Protein AF-B9ADE9-F1 (afdb_monomer)

Sequence (66 aa):
MTKSFEEKLEELEKLVKQLESDNVPLKEAVELYTQANILLKECNTELNDTKATIQKINDDGSLEEF

Solvent-accessible surface area (backbone atoms only — not comparable to full-atom values): 3921 Å² total; per-residue (Å²): 134,83,78,53,72,67,58,47,51,56,50,35,53,53,39,50,58,51,67,70,38,98,80,59,53,71,72,56,43,54,52,44,50,53,52,36,51,53,43,51,50,52,52,52,48,55,52,50,54,51,50,57,54,56,73,36,46,45,98,88,70,47,72,69,78,131

Organism: NCBI:txid483214

Secondary structure (DSSP, 8-state):
-PPPHHHHHHHHHHHHHHHTSTT--HHHHHHHHHHHHHHHHHHHHHHHHHHHHHTTB-TTS-B---

InterPro domains:
  IPR003761 Exonuclease VII, small subunit [MF_00337] (4-64)
  IPR003761 Exonuclease VII, small subunit [PF02609] (5-56)
  IPR003761 Exonuclease VII, small subunit [PTHR34137] (3-61)
  IPR003761 Exonuclease VII, small subunit [TIGR01280] (4-59)
  IPR037004 Exonuclease VII, small subunit superfamily [G3DSA:1.10.287.1040] (1-66)
  IPR037004 Exonuclease VII, small subunit superfamily [SSF116842] (3-61)

pLDDT: mean 92.93, std 7.39, range [60.72, 97.75]

Structure (mmCIF, N/CA/C/O backbone):
data_AF-B9ADE9-F1
#
_entry.id   AF-B9ADE9-F1
#
loop_
_atom_site.group_PDB
_atom_site.id
_atom_site.type_symbol
_atom_site.label_atom_id
_atom_site.label_alt_id
_atom_site.label_comp_id
_atom_site.label_asym_id
_atom_site.label_entity_id
_atom_site.label_seq_id
_atom_site.pdbx_PDB_ins_code
_atom_site.Cartn_x
_atom_site.Cartn_y
_atom_site.Cartn_z
_atom_site.occupancy
_atom_site.B_iso_or_equiv
_atom_site.auth_seq_id
_atom_site.auth_comp_id
_atom_site.auth_asym_id
_atom_site.auth_atom_id
_atom_site.pdbx_PDB_model_num
ATOM 1 N N . MET A 1 1 ? 15.810 -1.765 5.002 1.00 60.72 1 MET A N 1
ATOM 2 C CA . MET A 1 1 ? 15.301 -2.693 3.972 1.00 60.72 1 MET A CA 1
ATOM 3 C C . MET A 1 1 ? 13.978 -2.115 3.511 1.00 60.72 1 MET A C 1
ATOM 5 O O . MET A 1 1 ? 13.136 -1.869 4.365 1.00 60.72 1 MET A O 1
ATOM 9 N N . THR A 1 2 ? 13.847 -1.775 2.233 1.00 81.94 2 THR A N 1
ATOM 10 C CA . THR A 1 2 ? 12.585 -1.280 1.656 1.00 81.94 2 THR A CA 1
ATOM 11 C C . THR A 1 2 ? 11.663 -2.477 1.416 1.00 81.94 2 THR A C 1
ATOM 13 O O . THR A 1 2 ? 12.156 -3.498 0.945 1.00 81.94 2 THR A O 1
ATOM 16 N N . LYS A 1 3 ? 10.374 -2.373 1.769 1.00 89.38 3 LYS A N 1
ATOM 17 C CA . LYS A 1 3 ? 9.372 -3.429 1.518 1.00 89.38 3 LYS A CA 1
ATOM 18 C C . LYS A 1 3 ? 9.169 -3.637 0.012 1.00 89.38 3 LYS A C 1
ATOM 20 O O . LYS A 1 3 ? 9.237 -2.653 -0.733 1.00 89.38 3 LYS A O 1
ATOM 25 N N . SER A 1 4 ? 8.899 -4.869 -0.418 1.00 96.12 4 SER A N 1
ATOM 26 C CA . SER A 1 4 ? 8.495 -5.160 -1.801 1.00 96.12 4 SER A CA 1
ATOM 27 C C . SER A 1 4 ? 7.095 -4.613 -2.099 1.00 96.12 4 SER A C 1
ATOM 29 O O . SER A 1 4 ? 6.343 -4.260 -1.185 1.00 96.12 4 SER A O 1
ATOM 31 N N . PHE A 1 5 ? 6.733 -4.545 -3.382 1.00 96.00 5 PHE A N 1
ATOM 32 C CA . PHE A 1 5 ? 5.379 -4.191 -3.800 1.00 96.00 5 PHE A CA 1
ATOM 33 C C . PHE A 1 5 ? 4.328 -5.129 -3.184 1.00 96.00 5 PHE A C 1
ATOM 35 O O . PHE A 1 5 ? 3.341 -4.667 -2.616 1.00 96.00 5 PHE A O 1
ATOM 42 N N . GLU A 1 6 ? 4.564 -6.442 -3.243 1.00 96.75 6 GLU A N 1
ATOM 43 C CA . GLU A 1 6 ? 3.655 -7.467 -2.720 1.00 96.75 6 GLU A CA 1
ATOM 44 C C . GLU A 1 6 ? 3.466 -7.332 -1.207 1.00 96.75 6 GLU A C 1
ATOM 46 O O . GLU A 1 6 ? 2.343 -7.428 -0.720 1.00 96.75 6 GLU A O 1
ATOM 51 N N . GLU A 1 7 ? 4.539 -7.042 -0.464 1.00 97.56 7 GLU A N 1
ATOM 52 C CA . GLU A 1 7 ? 4.467 -6.813 0.983 1.00 97.56 7 GLU A CA 1
ATOM 53 C C . GLU A 1 7 ? 3.627 -5.571 1.325 1.00 97.56 7 GLU A C 1
ATOM 55 O O . GLU A 1 7 ? 2.814 -5.609 2.252 1.00 97.56 7 GLU A O 1
ATOM 60 N N . LYS A 1 8 ? 3.792 -4.471 0.573 1.00 96.94 8 LYS A N 1
ATOM 61 C CA . LYS A 1 8 ? 2.987 -3.248 0.753 1.00 96.94 8 LYS A CA 1
ATOM 62 C C . LYS 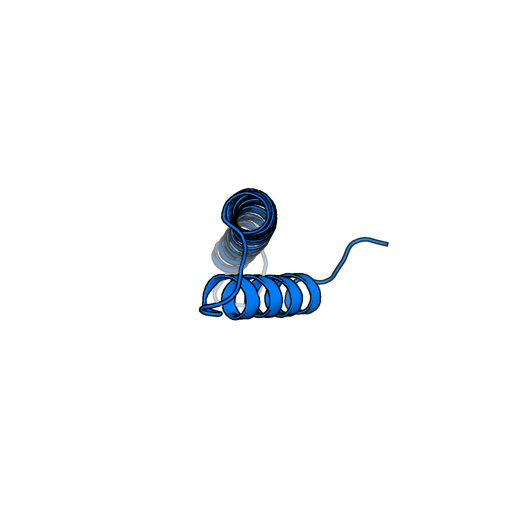A 1 8 ? 1.516 -3.494 0.426 1.00 96.94 8 LYS A C 1
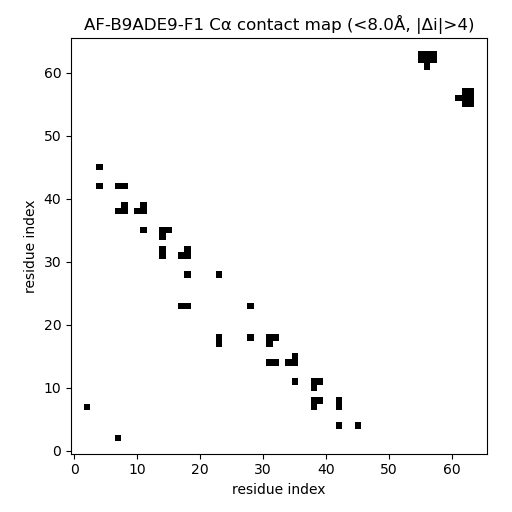ATOM 64 O O . LYS A 1 8 ? 0.643 -2.998 1.137 1.00 96.94 8 LYS A O 1
ATOM 69 N N . LEU A 1 9 ? 1.240 -4.255 -0.634 1.00 97.00 9 LEU A N 1
ATOM 70 C CA . LEU A 1 9 ? -0.121 -4.593 -1.038 1.00 97.00 9 LEU A CA 1
ATOM 71 C C . LEU A 1 9 ? -0.807 -5.475 0.014 1.00 97.00 9 LEU A C 1
ATOM 73 O O . LEU A 1 9 ? -1.938 -5.190 0.401 1.00 97.00 9 LEU A O 1
ATOM 77 N N . GLU A 1 10 ? -0.113 -6.486 0.540 1.00 97.75 10 GLU A N 1
ATOM 78 C CA . GLU A 1 10 ? -0.642 -7.349 1.602 1.00 97.75 10 GLU A CA 1
ATOM 79 C C . GLU A 1 10 ? -0.953 -6.552 2.882 1.00 97.75 10 GLU A C 1
ATOM 81 O O . GLU A 1 10 ? -1.962 -6.781 3.553 1.00 97.75 10 GLU A O 1
ATOM 86 N N . GLU A 1 11 ? -0.101 -5.592 3.239 1.00 97.38 11 GLU A N 1
ATOM 87 C CA . GLU A 1 11 ? -0.340 -4.699 4.373 1.00 97.38 11 GLU A CA 1
ATOM 88 C C . GLU A 1 11 ? -1.536 -3.769 4.133 1.00 97.38 11 GLU A C 1
ATOM 90 O O . GLU A 1 11 ? -2.375 -3.615 5.022 1.00 97.38 11 GLU A O 1
ATOM 95 N N . LEU A 1 12 ? -1.672 -3.214 2.925 1.00 97.69 12 LEU A N 1
ATOM 96 C CA . LEU A 1 12 ? -2.830 -2.407 2.544 1.00 97.69 12 LEU A CA 1
ATOM 97 C C . LEU A 1 12 ? -4.134 -3.210 2.657 1.00 97.69 12 LEU A C 1
ATOM 99 O O . LEU A 1 12 ? -5.102 -2.724 3.239 1.00 97.69 12 LEU A O 1
ATOM 103 N N . GLU A 1 13 ? -4.156 -4.453 2.173 1.00 97.12 13 GLU A N 1
ATOM 104 C CA . GLU A 1 13 ? -5.317 -5.341 2.304 1.00 97.12 13 GLU A CA 1
ATOM 105 C C . GLU A 1 13 ? -5.678 -5.619 3.768 1.00 97.12 13 GLU A C 1
ATOM 107 O O . GLU A 1 13 ? -6.860 -5.678 4.118 1.00 97.12 13 GLU A O 1
ATOM 112 N N . LYS A 1 14 ? -4.680 -5.776 4.647 1.00 97.00 14 LYS A N 1
ATOM 113 C CA . LYS A 1 14 ? -4.909 -5.947 6.091 1.00 97.00 14 LYS A CA 1
ATOM 114 C C . LYS A 1 14 ? -5.543 -4.702 6.709 1.00 97.00 14 LYS A C 1
ATOM 116 O O . LYS A 1 14 ? -6.500 -4.842 7.467 1.00 97.00 14 LYS A O 1
ATOM 121 N N . LEU A 1 15 ? -5.055 -3.509 6.365 1.00 96.69 15 LEU A N 1
ATOM 122 C CA . LEU A 1 15 ? -5.620 -2.249 6.859 1.00 96.69 15 LEU A CA 1
ATOM 123 C C . LEU A 1 15 ? -7.059 -2.040 6.375 1.00 96.69 15 LEU A C 1
ATOM 125 O O . LEU A 1 15 ? -7.910 -1.633 7.161 1.00 96.69 15 LEU A O 1
ATOM 129 N N . VAL A 1 16 ? -7.353 -2.359 5.110 1.00 95.69 16 VAL A N 1
ATOM 130 C CA . VAL A 1 16 ? -8.719 -2.284 4.564 1.00 95.69 16 VAL A CA 1
ATOM 131 C C . VAL A 1 16 ? -9.650 -3.242 5.306 1.00 95.69 16 VAL A C 1
ATOM 133 O O . VAL A 1 16 ? -10.695 -2.815 5.783 1.00 95.69 16 VAL A O 1
ATOM 136 N N . LYS A 1 17 ? -9.241 -4.500 5.513 1.00 95.81 17 LYS A N 1
ATOM 137 C CA . LYS A 1 17 ? -10.030 -5.472 6.291 1.00 95.81 17 LYS A CA 1
ATOM 138 C C . LYS A 1 17 ? -10.289 -5.012 7.725 1.00 95.81 17 LYS A C 1
ATOM 140 O O . LYS A 1 17 ? -11.346 -5.300 8.277 1.00 95.81 17 LYS A O 1
ATOM 145 N N . GLN A 1 18 ? -9.329 -4.324 8.345 1.00 94.94 18 GLN A N 1
ATOM 146 C CA . GLN A 1 18 ? -9.530 -3.731 9.665 1.00 94.94 18 GLN A CA 1
ATOM 147 C C . GLN A 1 18 ? -10.551 -2.594 9.601 1.00 94.94 18 GLN A C 1
ATOM 149 O O . GLN A 1 18 ? -11.484 -2.604 10.392 1.00 94.94 18 GLN A O 1
ATOM 154 N N . LEU A 1 19 ? -10.432 -1.670 8.642 1.00 94.56 19 LEU A N 1
ATOM 155 C CA . LEU A 1 19 ? -11.378 -0.563 8.441 1.00 94.56 19 LEU A CA 1
ATOM 156 C C . LEU A 1 19 ? -12.816 -1.024 8.161 1.00 94.56 19 LEU A C 1
ATOM 158 O O . LEU A 1 19 ? -13.755 -0.330 8.538 1.00 94.56 19 LEU A O 1
ATOM 162 N N . GLU A 1 20 ? -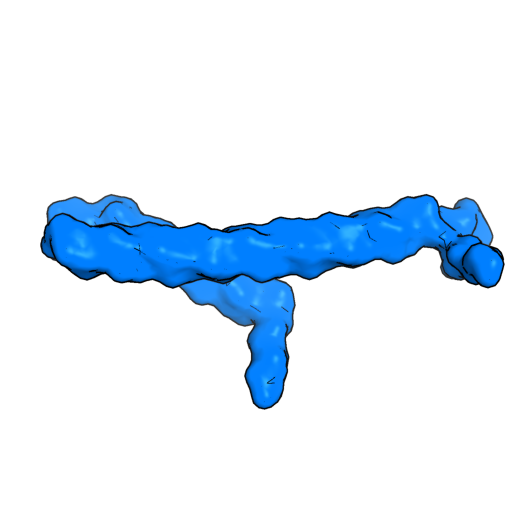12.989 -2.176 7.513 1.00 93.19 20 GLU A N 1
ATOM 163 C CA . GLU A 1 20 ? -14.295 -2.787 7.228 1.00 93.19 20 GLU A CA 1
ATOM 164 C C . GLU A 1 20 ? -14.926 -3.488 8.444 1.00 93.19 20 GLU A C 1
ATOM 166 O O . GLU A 1 20 ? -16.078 -3.911 8.382 1.00 93.19 20 GLU A O 1
ATOM 171 N N . SER A 1 21 ? -14.197 -3.626 9.554 1.00 93.06 21 SER A N 1
ATOM 172 C CA . SER A 1 21 ? -14.715 -4.240 10.776 1.00 93.06 21 SER A CA 1
ATOM 173 C C . SER A 1 21 ? -15.652 -3.291 11.527 1.00 93.06 21 SER A C 1
ATOM 175 O O . SER A 1 21 ? -15.283 -2.164 11.858 1.00 93.06 21 SER A O 1
ATOM 177 N N . ASP A 1 22 ? -16.830 -3.787 11.913 1.00 84.31 22 ASP A N 1
ATOM 178 C CA . ASP A 1 22 ? -17.872 -3.025 12.627 1.00 84.31 22 ASP A CA 1
ATOM 179 C C . ASP A 1 22 ? -17.443 -2.487 14.010 1.00 84.31 22 ASP A C 1
ATOM 181 O O . ASP A 1 22 ? -18.158 -1.698 14.627 1.00 84.31 22 ASP A O 1
ATOM 185 N N . ASN A 1 23 ? -16.286 -2.918 14.526 1.00 90.88 23 ASN A N 1
ATOM 186 C CA . ASN A 1 23 ? -15.829 -2.634 15.888 1.00 90.88 23 ASN A CA 1
ATOM 187 C C . ASN A 1 23 ? -14.622 -1.685 15.970 1.00 90.88 23 ASN A C 1
ATOM 189 O O . ASN A 1 23 ? -14.011 -1.595 17.035 1.00 90.88 23 ASN A O 1
ATOM 193 N N . VAL A 1 24 ? -14.255 -0.984 14.891 1.00 92.31 24 VAL A N 1
ATOM 194 C CA . VAL A 1 24 ? -13.136 -0.025 14.930 1.00 92.31 24 VAL A CA 1
ATOM 195 C C . VAL A 1 24 ? -13.574 1.300 15.571 1.00 92.31 24 VAL A C 1
ATOM 197 O O . VAL A 1 24 ? -14.460 1.980 15.044 1.00 92.31 24 VAL A O 1
ATOM 200 N N . PRO A 1 25 ? -12.950 1.736 16.682 1.00 95.44 25 PRO A N 1
ATOM 201 C CA . PRO A 1 25 ? -13.207 3.052 17.255 1.00 95.44 25 PRO A CA 1
ATOM 202 C C . PRO A 1 25 ? -12.871 4.175 16.268 1.00 95.44 25 PRO A C 1
ATOM 204 O O . PRO A 1 25 ? -11.850 4.129 15.588 1.00 95.44 25 PRO A O 1
ATOM 207 N N . LEU A 1 26 ? -13.661 5.253 16.260 1.00 93.00 26 LEU A N 1
ATOM 208 C CA . LEU A 1 26 ? -13.501 6.373 15.316 1.00 93.00 26 LEU A CA 1
ATOM 209 C C . LEU A 1 26 ? -12.062 6.910 15.220 1.00 93.00 26 LEU A C 1
ATOM 211 O O . LEU A 1 26 ? -11.575 7.190 14.129 1.00 93.00 26 LEU A O 1
ATOM 215 N N . LYS A 1 27 ? -11.374 7.057 16.357 1.00 93.94 27 LYS A N 1
ATOM 216 C CA . LYS A 1 27 ? -9.989 7.542 16.378 1.00 93.94 27 LYS A CA 1
ATOM 217 C C . LYS A 1 27 ? -9.038 6.584 15.650 1.00 93.94 27 LYS A C 1
ATOM 219 O O . LYS A 1 27 ? -8.219 7.033 14.857 1.00 93.94 27 LYS A O 1
ATOM 224 N N . GLU A 1 28 ? -9.180 5.287 15.894 1.00 94.69 28 GLU A N 1
ATOM 225 C CA . GLU A 1 28 ? -8.381 4.244 15.249 1.00 94.69 28 GLU A CA 1
ATOM 226 C C . GLU A 1 28 ? -8.702 4.152 13.753 1.00 94.69 28 GLU A C 1
ATOM 228 O O . GLU A 1 28 ? -7.794 4.037 12.938 1.00 94.69 28 GLU A O 1
ATOM 233 N N . ALA A 1 29 ? -9.969 4.334 13.364 1.00 95.12 29 ALA A N 1
ATOM 234 C CA . ALA A 1 29 ? -10.364 4.375 11.957 1.00 95.12 29 ALA A CA 1
ATOM 235 C C . ALA A 1 29 ? -9.646 5.496 11.183 1.00 95.12 29 ALA A C 1
ATOM 237 O O . ALA A 1 29 ? -9.204 5.283 10.057 1.00 95.12 29 ALA A O 1
ATOM 238 N N . VAL A 1 30 ? -9.467 6.679 11.786 1.00 96.25 30 VAL A N 1
ATOM 239 C CA . VAL A 1 30 ? -8.710 7.781 11.160 1.00 96.25 30 VAL A CA 1
ATOM 240 C C . VAL A 1 30 ? -7.227 7.424 11.002 1.00 96.25 30 VAL A C 1
ATOM 242 O O . VAL A 1 30 ? -6.621 7.728 9.969 1.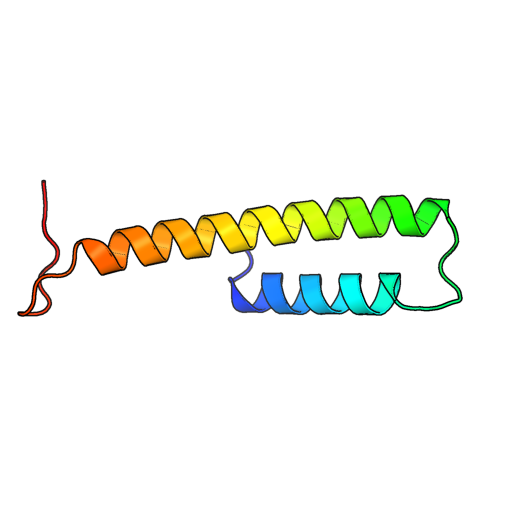00 96.25 30 VAL A O 1
ATOM 245 N N . GLU A 1 31 ? -6.636 6.765 11.999 1.00 96.62 31 GLU A N 1
ATOM 246 C CA . GLU A 1 31 ? -5.236 6.328 11.960 1.00 96.62 31 GLU A CA 1
ATOM 247 C C . GLU A 1 31 ? -5.018 5.246 10.889 1.00 96.62 31 GLU A C 1
ATOM 249 O O . GLU A 1 31 ? -4.117 5.384 10.057 1.00 96.62 31 GLU A O 1
ATOM 254 N N . LEU A 1 32 ? -5.881 4.227 10.844 1.00 96.88 32 LEU A N 1
ATOM 255 C CA . LEU A 1 32 ? -5.868 3.166 9.832 1.00 96.88 32 LEU A CA 1
ATOM 256 C C . LEU A 1 32 ? -6.079 3.727 8.423 1.00 96.88 32 LEU A C 1
ATOM 258 O O . LEU A 1 32 ? -5.339 3.383 7.504 1.00 96.88 32 LEU A O 1
ATOM 262 N N . TYR A 1 33 ? -7.037 4.643 8.250 1.00 96.50 33 TYR A N 1
ATOM 263 C CA . TYR A 1 33 ? -7.297 5.293 6.965 1.00 96.50 33 TYR A CA 1
ATOM 264 C C . TYR A 1 33 ? -6.081 6.082 6.473 1.00 96.50 33 TYR A C 1
ATOM 266 O O . TYR A 1 33 ? -5.737 6.038 5.291 1.00 96.50 33 TYR A O 1
ATOM 274 N N . THR A 1 34 ? -5.395 6.784 7.377 1.00 97.12 34 THR A N 1
ATOM 275 C CA . THR A 1 34 ? -4.179 7.534 7.039 1.00 97.12 34 THR A CA 1
ATOM 276 C C . THR A 1 34 ? -3.066 6.594 6.576 1.00 97.12 34 THR A C 1
ATOM 278 O O . THR A 1 34 ? -2.458 6.837 5.534 1.00 97.12 34 THR A O 1
ATOM 281 N N . GLN A 1 35 ? -2.837 5.495 7.299 1.00 97.25 35 GLN A N 1
ATOM 282 C CA . GLN A 1 35 ? -1.839 4.486 6.926 1.00 97.25 35 GLN A CA 1
ATOM 283 C C . GLN A 1 35 ? -2.171 3.828 5.580 1.00 97.25 35 GLN A C 1
ATOM 285 O O . GLN A 1 35 ? -1.305 3.737 4.709 1.00 97.25 35 GLN A O 1
ATOM 290 N N . ALA A 1 36 ? -3.436 3.458 5.369 1.00 97.38 36 ALA A N 1
ATOM 291 C CA . ALA A 1 36 ? -3.899 2.863 4.120 1.00 97.38 36 ALA A CA 1
ATOM 292 C C . ALA A 1 36 ? -3.683 3.807 2.926 1.00 97.38 36 ALA A C 1
ATOM 294 O O . ALA A 1 36 ? -3.215 3.376 1.876 1.00 97.38 36 ALA A O 1
ATOM 295 N N . ASN A 1 37 ? -3.944 5.109 3.081 1.00 97.44 37 ASN A N 1
ATOM 296 C CA . ASN A 1 37 ? -3.710 6.085 2.011 1.00 97.44 37 ASN A CA 1
ATOM 297 C C . ASN A 1 37 ? -2.227 6.280 1.679 1.00 97.44 37 ASN A C 1
ATOM 299 O O . ASN A 1 37 ? -1.888 6.491 0.513 1.00 97.44 37 ASN A O 1
ATOM 303 N N . ILE A 1 38 ? -1.342 6.208 2.676 1.00 96.94 38 ILE A N 1
ATOM 304 C CA . ILE A 1 38 ? 0.107 6.270 2.448 1.00 96.94 38 ILE A CA 1
ATOM 3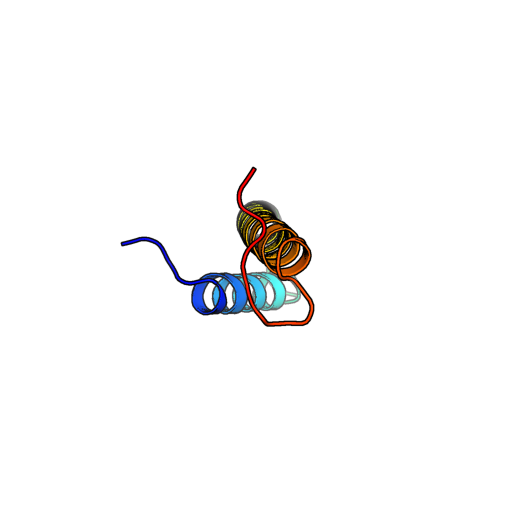05 C C . ILE A 1 38 ? 0.547 5.060 1.618 1.00 96.94 38 ILE A C 1
ATOM 307 O O . ILE A 1 38 ? 1.134 5.245 0.551 1.00 96.94 38 ILE A O 1
ATOM 311 N N . LEU A 1 39 ? 0.184 3.844 2.038 1.00 97.38 39 LEU A N 1
ATOM 312 C CA . LEU A 1 39 ? 0.522 2.618 1.305 1.00 97.38 39 LEU A CA 1
ATOM 313 C C . LEU A 1 39 ? -0.089 2.593 -0.098 1.00 97.38 39 LEU A C 1
ATOM 315 O O . LEU A 1 39 ? 0.590 2.237 -1.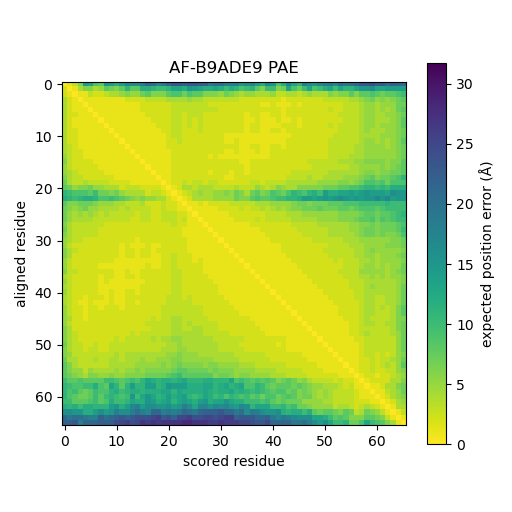058 1.00 97.38 39 LEU A O 1
ATOM 319 N N . LEU A 1 40 ? -1.340 3.036 -0.247 1.00 97.19 40 LEU A N 1
ATOM 320 C CA . LEU A 1 40 ? -1.994 3.151 -1.549 1.00 97.19 40 LEU A CA 1
ATOM 321 C C . LEU A 1 40 ? -1.227 4.096 -2.482 1.00 97.19 40 LEU A C 1
ATOM 323 O O . LEU A 1 40 ? -1.059 3.805 -3.667 1.00 97.19 40 LEU A O 1
ATOM 327 N N . LYS A 1 41 ? -0.748 5.232 -1.966 1.00 97.56 41 LYS A N 1
ATOM 328 C CA . LYS A 1 41 ? 0.054 6.179 -2.745 1.00 97.56 41 LYS A CA 1
ATOM 329 C C . LYS A 1 41 ? 1.392 5.572 -3.166 1.00 97.56 41 LYS A C 1
ATOM 331 O O . LYS A 1 41 ? 1.798 5.757 -4.313 1.00 97.56 41 LYS A O 1
ATOM 336 N N . GLU A 1 42 ? 2.062 4.855 -2.270 1.00 96.44 42 GLU A N 1
ATOM 337 C CA . GLU A 1 42 ? 3.316 4.161 -2.578 1.00 96.44 42 GLU A CA 1
ATOM 338 C C . GLU A 1 42 ? 3.117 3.092 -3.658 1.00 96.44 42 GLU A C 1
ATOM 340 O O . GLU A 1 42 ? 3.830 3.108 -4.659 1.00 96.44 42 GLU A O 1
ATOM 345 N N . CYS A 1 43 ? 2.097 2.238 -3.515 1.00 97.06 43 CYS A N 1
ATOM 346 C CA . CYS A 1 43 ? 1.765 1.206 -4.500 1.00 97.06 43 CYS A CA 1
ATOM 347 C C . CYS A 1 43 ? 1.454 1.816 -5.874 1.00 97.06 43 CYS A C 1
ATOM 349 O O . CYS A 1 43 ? 1.972 1.362 -6.890 1.00 97.06 43 CYS A O 1
ATOM 351 N N . ASN A 1 44 ? 0.647 2.881 -5.914 1.00 97.56 44 ASN A N 1
ATOM 352 C CA . ASN A 1 44 ? 0.331 3.574 -7.164 1.00 97.56 44 ASN A CA 1
ATOM 353 C C . ASN A 1 44 ? 1.567 4.198 -7.818 1.00 97.56 44 ASN A C 1
ATOM 355 O O . ASN A 1 44 ? 1.666 4.214 -9.041 1.00 97.56 44 ASN A O 1
ATOM 359 N N . THR A 1 45 ? 2.498 4.723 -7.021 1.00 97.06 45 THR A N 1
ATOM 360 C CA . THR A 1 45 ? 3.741 5.310 -7.539 1.00 97.06 45 THR A CA 1
ATOM 361 C C . THR A 1 45 ? 4.591 4.229 -8.202 1.00 97.06 45 THR A C 1
ATOM 363 O O . THR A 1 45 ? 4.940 4.361 -9.368 1.00 97.06 45 THR A O 1
ATOM 366 N N . GLU A 1 46 ? 4.813 3.112 -7.509 1.00 96.38 46 GLU A N 1
ATOM 367 C CA . GLU A 1 46 ? 5.601 1.984 -8.016 1.00 96.38 46 GLU A CA 1
ATOM 368 C C . GLU A 1 46 ? 4.980 1.350 -9.275 1.00 96.38 46 GLU A C 1
ATOM 370 O O . GLU A 1 46 ? 5.689 1.058 -10.241 1.00 96.38 46 GLU A O 1
ATOM 375 N N . LEU A 1 47 ? 3.647 1.218 -9.323 1.00 96.75 47 LEU A N 1
ATOM 376 C CA . LEU A 1 47 ? 2.930 0.767 -10.522 1.00 96.75 47 LEU A CA 1
ATOM 377 C C . LEU A 1 47 ? 3.088 1.733 -11.698 1.00 96.75 47 LEU A C 1
ATOM 379 O O . LEU A 1 47 ? 3.289 1.290 -12.830 1.00 96.75 47 LEU A O 1
ATOM 383 N N . ASN A 1 48 ? 2.984 3.040 -11.453 1.00 96.75 48 ASN A N 1
ATOM 384 C CA . ASN A 1 48 ? 3.126 4.044 -12.503 1.00 96.75 48 ASN A CA 1
ATOM 385 C C . ASN A 1 48 ? 4.550 4.076 -13.059 1.00 96.75 48 ASN A C 1
ATOM 387 O O . ASN A 1 48 ? 4.714 4.107 -14.279 1.00 96.75 48 ASN A O 1
ATOM 391 N N . ASP A 1 49 ? 5.556 4.008 -12.191 1.00 95.25 49 ASP A N 1
ATOM 392 C CA . ASP A 1 49 ? 6.961 3.968 -12.592 1.00 95.25 49 ASP A CA 1
ATOM 393 C C . ASP A 1 49 ? 7.249 2.711 -13.421 1.00 95.25 49 ASP A C 1
ATOM 395 O O . ASP A 1 49 ? 7.795 2.800 -14.522 1.00 95.25 49 ASP A O 1
ATOM 399 N N . THR A 1 50 ? 6.770 1.550 -12.961 1.00 94.69 50 THR A N 1
ATOM 400 C CA . THR A 1 50 ? 6.906 0.276 -13.683 1.00 94.69 50 THR A CA 1
ATOM 401 C C . THR A 1 50 ? 6.209 0.325 -15.041 1.00 94.69 50 THR A C 1
ATOM 403 O O . THR A 1 50 ? 6.773 -0.088 -16.056 1.00 94.69 50 THR A O 1
ATOM 406 N N . LYS A 1 51 ? 4.992 0.879 -15.101 1.00 94.81 51 LYS A N 1
ATOM 407 C CA . LYS A 1 51 ? 4.256 1.061 -16.357 1.00 94.81 51 LYS A CA 1
ATOM 408 C C . LYS A 1 51 ? 5.011 1.976 -17.319 1.00 94.81 51 LYS A C 1
ATOM 410 O O . LYS A 1 51 ? 5.085 1.665 -18.505 1.00 94.81 51 LYS A O 1
ATOM 415 N N . ALA A 1 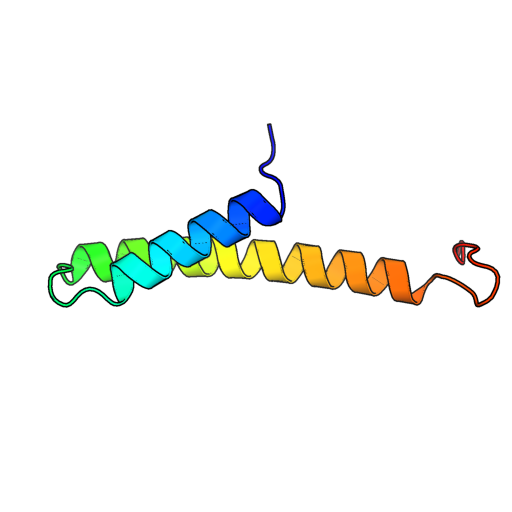52 ? 5.581 3.073 -16.824 1.00 94.56 52 ALA A N 1
ATOM 416 C CA . ALA A 1 52 ? 6.384 3.983 -17.630 1.00 94.56 52 ALA A CA 1
ATOM 417 C C . ALA A 1 52 ? 7.660 3.309 -18.156 1.00 94.56 52 ALA A C 1
ATOM 419 O O . ALA A 1 52 ? 8.088 3.608 -19.267 1.00 94.56 52 ALA A O 1
ATOM 420 N N . THR A 1 53 ? 8.258 2.383 -17.399 1.00 91.69 53 THR A N 1
ATOM 421 C CA . THR A 1 53 ? 9.364 1.547 -17.888 1.00 91.69 53 THR A CA 1
ATOM 422 C C . THR A 1 53 ? 8.908 0.607 -19.000 1.00 91.69 53 THR A C 1
ATOM 424 O O . THR A 1 53 ? 9.546 0.570 -20.045 1.00 91.69 53 THR A O 1
ATOM 427 N N . ILE A 1 54 ? 7.784 -0.097 -18.823 1.00 93.12 54 ILE A N 1
ATOM 428 C CA . ILE A 1 54 ? 7.236 -1.014 -19.839 1.00 93.12 54 ILE A CA 1
ATOM 429 C C . ILE A 1 54 ? 6.927 -0.277 -21.147 1.00 93.12 54 ILE A C 1
ATOM 431 O O . ILE A 1 54 ? 7.187 -0.798 -22.224 1.00 93.12 54 ILE A O 1
ATOM 435 N N . GLN A 1 55 ? 6.408 0.948 -21.066 1.00 92.38 55 GLN A N 1
ATOM 436 C CA . GLN A 1 55 ? 6.093 1.766 -22.242 1.00 92.38 55 GLN A CA 1
ATOM 437 C C . GLN A 1 55 ? 7.314 2.170 -23.078 1.00 92.38 55 GLN A C 1
ATOM 439 O O . GLN A 1 55 ? 7.133 2.595 -24.213 1.00 92.38 55 GLN A O 1
ATOM 444 N N . LYS A 1 56 ? 8.529 2.050 -22.533 1.00 92.94 56 LYS A N 1
ATOM 445 C CA . LYS A 1 56 ? 9.791 2.323 -23.236 1.00 92.94 56 LYS A CA 1
ATOM 446 C C . LYS A 1 56 ? 10.411 1.062 -23.842 1.00 92.94 56 LYS A C 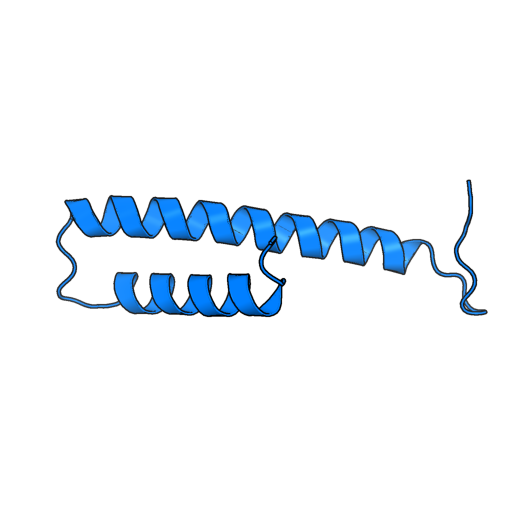1
ATOM 448 O O . LYS A 1 56 ? 11.536 1.118 -24.323 1.00 92.94 56 LYS A O 1
ATOM 453 N N . ILE A 1 57 ? 9.741 -0.086 -23.749 1.00 93.00 57 ILE A N 1
ATOM 454 C CA . ILE A 1 57 ? 10.224 -1.340 -24.328 1.00 93.00 57 ILE A CA 1
ATOM 455 C C . ILE A 1 57 ? 9.728 -1.423 -25.774 1.00 93.00 57 ILE A C 1
ATOM 457 O O . ILE A 1 57 ? 8.524 -1.382 -26.023 1.00 93.00 57 ILE A O 1
ATOM 461 N N . ASN A 1 58 ? 10.662 -1.549 -26.713 1.00 89.56 58 ASN A N 1
ATOM 462 C CA . ASN A 1 58 ? 10.394 -1.743 -28.135 1.00 89.56 58 ASN A CA 1
ATOM 463 C C . ASN A 1 58 ? 9.870 -3.159 -28.425 1.00 89.56 58 ASN A C 1
ATOM 465 O O . ASN A 1 58 ? 10.021 -4.077 -27.618 1.00 89.56 58 ASN A O 1
ATOM 469 N N . ASP A 1 59 ? 9.324 -3.370 -29.626 1.00 88.94 59 ASP A N 1
ATOM 470 C CA . ASP A 1 59 ? 8.788 -4.670 -30.066 1.00 88.94 59 ASP A CA 1
ATOM 471 C C . ASP A 1 59 ? 9.827 -5.810 -30.048 1.00 88.94 59 ASP A C 1
ATOM 473 O O . ASP A 1 59 ? 9.468 -6.985 -29.954 1.00 88.94 59 ASP A O 1
ATOM 477 N N . ASP A 1 60 ? 11.119 -5.479 -30.129 1.00 91.75 60 ASP A N 1
ATOM 478 C CA . ASP A 1 60 ? 12.234 -6.429 -30.045 1.00 91.75 60 ASP A CA 1
ATOM 479 C C . ASP A 1 60 ? 12.716 -6.697 -28.604 1.00 91.75 60 ASP A C 1
ATOM 481 O O . ASP A 1 60 ? 13.650 -7.473 -28.393 1.00 91.75 60 ASP A O 1
ATOM 485 N N . GLY A 1 61 ? 12.072 -6.080 -27.608 1.00 88.00 61 GLY A N 1
ATOM 486 C CA . GLY A 1 61 ? 12.410 -6.193 -26.191 1.00 88.00 61 GLY A CA 1
ATOM 487 C C . GLY A 1 61 ? 13.530 -5.259 -25.722 1.00 88.00 61 GLY A C 1
ATOM 488 O O . GLY A 1 61 ? 13.910 -5.330 -24.552 1.00 88.00 61 GLY A O 1
ATOM 489 N N . SER A 1 62 ? 14.069 -4.393 -26.588 1.00 89.25 62 SER A N 1
ATOM 490 C CA . SER A 1 62 ? 15.068 -3.391 -26.196 1.00 89.25 62 SER A CA 1
ATOM 491 C C . SER A 1 62 ? 14.430 -2.212 -25.455 1.00 89.25 62 SER A C 1
ATOM 493 O O . SER A 1 62 ? 13.301 -1.820 -25.744 1.00 89.25 62 SER A O 1
ATOM 495 N N . LEU A 1 63 ? 15.147 -1.641 -24.483 1.00 86.44 63 LEU A N 1
ATOM 496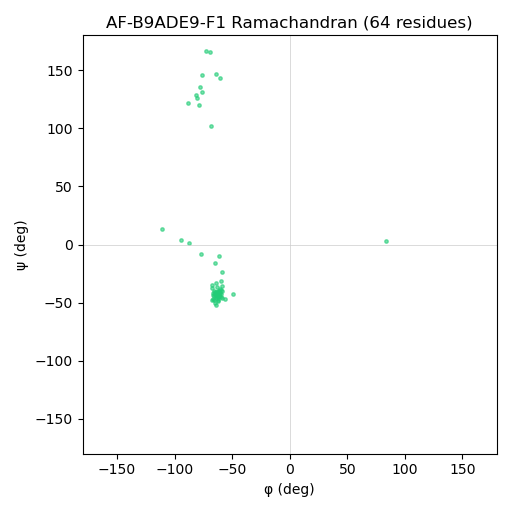 C CA . LEU A 1 63 ? 14.744 -0.395 -23.830 1.00 86.44 63 LEU A CA 1
ATOM 497 C C . LEU A 1 63 ? 15.163 0.791 -24.699 1.00 86.44 63 LEU A C 1
ATOM 499 O O . LEU A 1 63 ? 16.325 0.896 -25.086 1.00 86.44 63 LEU A O 1
ATOM 503 N N . GLU A 1 64 ? 14.226 1.693 -24.973 1.00 79.56 64 GLU A N 1
ATOM 504 C CA . GLU A 1 64 ? 14.498 2.973 -25.615 1.00 79.56 64 GLU A CA 1
ATOM 505 C C . GLU A 1 64 ? 15.299 3.860 -24.639 1.00 79.56 64 GLU A C 1
ATOM 507 O O . GLU A 1 64 ? 14.769 4.398 -23.660 1.00 79.56 64 GLU A O 1
ATOM 512 N N . GLU A 1 65 ? 16.613 3.950 -24.861 1.00 71.12 65 GLU A N 1
ATOM 513 C CA . GLU A 1 65 ? 17.490 4.905 -24.179 1.00 71.12 65 GLU A CA 1
ATOM 514 C C . GLU A 1 65 ? 17.367 6.276 -24.865 1.00 71.12 65 GLU A C 1
ATOM 516 O O . GLU A 1 65 ? 17.506 6.376 -26.085 1.00 71.12 65 GLU A O 1
ATOM 521 N N . PHE A 1 66 ? 17.067 7.318 -24.081 1.00 60.97 66 PHE A N 1
ATOM 522 C CA . PHE A 1 66 ? 17.003 8.711 -24.546 1.00 60.97 66 PHE A CA 1
ATOM 523 C C . PHE A 1 66 ? 18.391 9.287 -24.837 1.00 60.97 66 PHE A C 1
ATOM 525 O O . PHE A 1 66 ? 19.314 9.023 -24.032 1.00 60.97 66 PHE A O 1
#

Radius of gyration: 17.02 Å; Cα contacts (8 Å, |Δi|>4): 31; chains: 1; bounding box: 35×16×47 Å

Foldseek 3Di:
DDDDLVRLVVVLVVLVVVLPDPPQDPVNNVVSVVSSVVSVVVNVVVVVVVVVQVVQQDPVRDGDDD

Nearest PDB structures (foldseek):
  6dkm-assembly1_A  TM=8.860E-01  e=1.646E+00  synthetic construct
  6dkm-assembly2_C  TM=8.945E-01  e=2.001E+00  synthetic construct
  8zak-assembly2_B  TM=8.940E-01  e=3.840E+00  Campylobacter jejuni

Mean predicted aligned error: 4.49 Å